Protein 6XXZ (pdb70)

Sequence (60 aa):
GEIKQQQLAEIKQQLAEIKWQLAEIKQQLAGGEIKQQLAEIKQQQLAEIKWQLAEIKQQLAG

Solvent-accessible surface area: 4832 Å² total; per-residue (Å²): 80,90,67,155,123,21,78,57,87,15,142,99,13,80,44,56,16,151,175,23,81,54,73,17,150,114,79,119,92,88,70,113,104,73,105,81,18,27,84,73,60,107,108,19,37,107,76,62,179,102,20,42,86,78,66,124,149,81,60,82

Structure (mmCIF, N/CA/C/O backbone):
data_6XXZ
#
_entry.id   6XXZ
#
_cell.length_a   47.560
_cell.length_b   50.840
_cell.length_c   43.940
_cell.angle_alpha   90.000
_cell.angle_beta   90.000
_cell.angle_gamma   90.000
#
_symmetry.space_group_name_H-M   'C 2 2 2'
#
loop_
_entity.id
_entity.type
_entity.pdbx_description
1 polymer 2-EK-4
2 non-polymer 'PROPANOIC ACID'
3 water water
#
loop_
_atom_site.group_PDB
_atom_site.id
_atom_site.type_symbol
_atom_site.label_atom_id
_atom_site.label_alt_id
_atom_site.label_comp_id
_atom_site.label_asym_id
_atom_site.label_entity_id
_atom_site.label_seq_id
_atom_site.pdbx_PDB_ins_code
_atom_site.Cartn_x
_atom_site.Cartn_y
_atom_site.Cartn_z
_atom_site.occupancy
_atom_site.B_iso_or_equiv
_atom_site.auth_seq_id
_atom_site.auth_comp_id
_atom_site.auth_asym_id
_atom_site.auth_atom_id
_atom_site.pdbx_PDB_model_num
ATOM 4 N N . GLY A 1 2 ? -16.05119 -2.39227 -6.86651 1.000 50.11913 1 GLY A N 1
ATOM 5 C CA . GLY A 1 2 ? -17.39676 -2.56040 -6.36250 1.000 32.51137 1 GLY A CA 1
ATOM 6 C C . GLY A 1 2 ? -17.46156 -3.52046 -5.19800 1.000 37.99218 1 GLY A C 1
ATOM 7 O O . GLY A 1 2 ? -16.70100 -3.37722 -4.23897 1.000 34.82966 1 GLY A O 1
ATOM 8 N N . GLU A 1 3 ? -18.34340 -4.52057 -5.30458 1.000 29.12308 2 GLU A N 1
ATOM 9 C CA . GLU A 1 3 ? -18.73667 -5.28793 -4.12406 1.000 24.33135 2 GLU A CA 1
ATOM 10 C C . GLU A 1 3 ? -17.55958 -6.02814 -3.49871 1.000 24.30159 2 GLU A C 1
ATOM 11 O O . GLU A 1 3 ? -17.43695 -6.06130 -2.27158 1.000 29.16891 2 GLU A O 1
ATOM 17 N N . ILE A 1 4 ? -16.69221 -6.64253 -4.31050 1.000 26.59232 3 ILE A N 1
ATOM 18 C CA . ILE A 1 4 ? -15.56570 -7.38251 -3.73620 1.000 20.82930 3 ILE A CA 1
ATOM 19 C C . ILE A 1 4 ? -14.66934 -6.43956 -2.94688 1.000 23.78727 3 ILE A C 1
ATOM 20 O O . ILE A 1 4 ? -14.27943 -6.72753 -1.80564 1.000 20.66576 3 ILE A O 1
ATOM 25 N N . LYS A 1 5 ? -14.33969 -5.28573 -3.53327 1.000 21.68360 4 LYS A N 1
ATOM 26 C CA 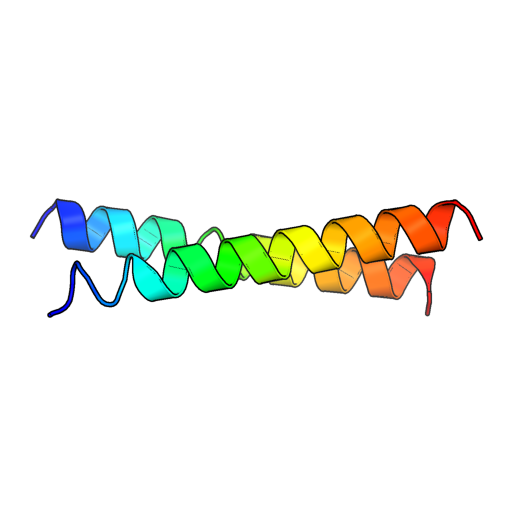. LYS A 1 5 ? -13.44325 -4.37571 -2.82830 1.000 30.52855 4 LYS A CA 1
ATOM 27 C C . LYS A 1 5 ? -14.09136 -3.77591 -1.58306 1.000 27.54109 4 LYS A C 1
ATOM 28 O O . LYS A 1 5 ? -13.39944 -3.56810 -0.57807 1.000 24.86433 4 LYS A O 1
ATOM 34 N N . GLN A 1 6 ? -15.40559 -3.51205 -1.60630 1.000 33.63368 5 GLN A N 1
ATOM 35 C CA . GLN A 1 6 ? -16.06569 -2.97730 -0.40999 1.000 31.00387 5 GLN A CA 1
ATOM 36 C C . GLN A 1 6 ? -16.15701 -4.03300 0.68735 1.000 28.30538 5 GLN A C 1
ATOM 37 O O . GLN A 1 6 ? -15.97741 -3.72514 1.87501 1.000 26.35140 5 GLN A O 1
ATOM 43 N N . GLN A 1 7 ? -16.47009 -5.27869 0.31771 1.000 20.69867 6 GLN A N 1
ATOM 44 C CA A GLN A 1 7 ? -16.50475 -6.34761 1.30935 0.613 19.95867 6 GLN A CA 1
ATOM 45 C CA B GLN A 1 7 ? -16.49989 -6.35599 1.30139 0.387 19.99239 6 GLN A CA 1
ATOM 46 C C . GLN A 1 7 ? -15.13285 -6.54710 1.94549 1.000 22.15899 6 GLN A C 1
ATOM 47 O O . GLN A 1 7 ? -15.02848 -6.73518 3.16168 1.000 19.24349 6 GLN A O 1
ATOM 58 N N . LEU A 1 8 ? -14.07040 -6.50431 1.13985 1.000 20.91449 7 LEU A N 1
ATOM 59 C CA . LEU A 1 8 ? -12.72516 -6.64076 1.69122 1.000 20.17653 7 LEU A CA 1
ATOM 60 C C . LEU A 1 8 ? -12.41184 -5.49796 2.64707 1.000 25.89147 7 LEU A C 1
ATOM 61 O O . LEU A 1 8 ? -11.82806 -5.70907 3.72156 1.000 24.64648 7 LEU A O 1
ATOM 66 N N . ALA A 1 9 ? -12.80088 -4.27943 2.27446 1.000 20.36378 8 ALA A N 1
ATOM 67 C CA . ALA A 1 9 ? -12.59950 -3.12929 3.15264 1.000 25.56285 8 ALA A CA 1
ATOM 68 C C . ALA A 1 9 ? -13.37852 -3.28547 4.45012 1.000 21.97180 8 ALA A C 1
ATOM 69 O O . ALA A 1 9 ? -12.85506 -3.01084 5.53976 1.000 20.36655 8 ALA A O 1
ATOM 71 N N . GLU A 1 10 ? -14.63850 -3.72026 4.35714 1.000 21.81337 9 GLU A N 1
ATOM 72 C CA . GLU A 1 10 ? -15.41699 -3.92629 5.57526 1.000 21.16102 9 GLU A CA 1
ATOM 73 C C . GLU A 1 10 ? -14.77345 -4.98600 6.45847 1.000 21.82716 9 GLU A C 1
ATOM 74 O O . GLU A 1 10 ? -14.71423 -4.83029 7.68630 1.000 18.92138 9 GLU A O 1
ATOM 80 N N . ILE A 1 11 ? -14.27410 -6.06499 5.85226 1.000 16.08527 10 ILE A N 1
ATOM 81 C CA . ILE A 1 11 ? -13.64226 -7.12877 6.63221 1.000 17.28648 10 ILE A CA 1
ATOM 82 C C . ILE A 1 11 ? -12.41014 -6.59252 7.34204 1.000 17.07889 10 ILE A C 1
ATOM 83 O O . ILE A 1 11 ? -12.19398 -6.85266 8.53376 1.000 14.28187 10 ILE A O 1
ATOM 88 N N . LYS A 1 12 ? -11.58434 -5.82964 6.62806 1.000 17.00475 11 LYS A N 1
ATOM 89 C CA . LYS A 1 12 ? -10.37594 -5.30064 7.25414 1.000 21.72059 11 LYS A CA 1
ATOM 90 C C . LYS A 1 12 ? -10.71609 -4.36959 8.40882 1.000 17.09644 11 LYS A C 1
ATOM 91 O O . LYS A 1 12 ? -10.02577 -4.36771 9.43906 1.000 17.98942 11 LYS A O 1
ATOM 97 N N . GLN A 1 13 ? -11.78421 -3.58098 8.26887 1.000 16.17060 12 GLN A N 1
ATOM 98 C CA . GLN A 1 13 ? -12.21728 -2.72652 9.37878 1.000 22.50611 12 GLN A CA 1
ATOM 99 C C . GLN A 1 13 ? -12.68890 -3.55792 10.57235 1.000 20.92926 12 GLN A C 1
ATOM 100 O O . GLN A 1 13 ? -12.37399 -3.24370 11.73165 1.000 17.57688 12 GLN A O 1
ATOM 106 N N . GLN A 1 14 ? -13.44636 -4.62503 10.31258 1.000 13.67332 13 GLN A N 1
ATOM 107 C CA . GLN A 1 14 ? -13.88147 -5.49608 11.40131 1.000 14.02086 13 GLN A CA 1
ATOM 108 C C . GLN A 1 14 ? -12.69582 -6.13453 12.10778 1.000 16.81981 13 GLN A C 1
ATOM 109 O O . GLN A 1 14 ? -12.68275 -6.23918 13.33713 1.000 12.94786 13 GLN A O 1
ATOM 115 N N . LEU A 1 15 ? -11.69614 -6.58701 11.34678 1.000 13.54489 14 LEU A N 1
ATOM 116 C CA . LEU A 1 15 ? -10.52556 -7.18755 11.97605 1.000 13.36279 14 LEU A CA 1
ATOM 117 C C . LEU A 1 15 ? -9.80420 -6.17996 12.86668 1.000 17.19005 14 LEU A C 1
ATOM 118 O O . LEU A 1 15 ? -9.33590 -6.52546 13.96246 1.000 14.59975 14 LEU A O 1
ATOM 123 N N . ALA A 1 16 ? -9.69365 -4.93194 12.40854 1.000 14.08501 15 ALA A N 1
ATOM 124 C CA . ALA A 1 16 ? -9.08016 -3.89050 13.22948 1.000 17.28592 15 ALA A CA 1
ATOM 125 C C . ALA A 1 16 ? -9.84747 -3.70623 14.52803 1.000 16.61867 15 ALA A C 1
ATOM 126 O O . ALA A 1 16 ? -9.25570 -3.61887 15.61384 1.000 15.84647 15 ALA A O 1
ATOM 128 N N . GLU A 1 17 ? -11.17484 -3.64064 14.43299 1.000 14.40289 16 GLU A N 1
ATOM 129 C CA . GLU A 1 17 ? -11.99389 -3.43963 15.62474 1.000 17.86050 16 GLU A CA 1
ATOM 130 C C . GLU A 1 17 ? -11.86783 -4.61550 16.58976 1.000 17.74602 16 GLU A C 1
ATOM 131 O O . GLU A 1 17 ? -11.82738 -4.42620 17.81599 1.000 18.72254 16 GLU A O 1
ATOM 137 N N . ILE A 1 18 ? -11.78126 -5.83589 16.05528 1.000 12.50090 17 ILE A N 1
ATOM 138 C CA . ILE A 1 18 ? -11.59217 -7.01799 16.90101 1.000 10.82901 17 ILE A CA 1
ATOM 139 C C . ILE A 1 18 ? -10.24532 -6.96226 17.60519 1.000 12.50708 17 ILE A C 1
ATOM 140 O O . ILE A 1 18 ? -10.13495 -7.27683 18.80269 1.000 12.51318 17 ILE A O 1
ATOM 145 N N . LYS A 1 19 ? -9.20212 -6.54184 16.89121 1.000 14.34194 18 LYS A N 1
ATOM 146 C CA . LYS A 1 19 ? -7.89232 -6.42189 17.52514 1.000 14.64922 18 LYS A CA 1
ATOM 147 C C . LYS A 1 19 ? -7.91252 -5.40038 18.65768 1.000 11.99831 18 LYS A C 1
ATOM 148 O O . LYS A 1 19 ? -7.27318 -5.60757 19.69967 1.000 13.87136 18 LYS A O 1
ATOM 154 N N . TRP A 1 20 ? -8.63502 -4.28804 18.48128 1.000 13.03870 19 TRP A N 1
ATOM 155 C CA . TRP A 1 20 ? -8.75746 -3.32432 19.57888 1.000 13.82024 19 TRP A CA 1
ATOM 156 C C . TRP A 1 20 ? -9.47712 -3.93968 20.76895 1.000 17.54534 19 TRP A C 1
ATOM 157 O O . TRP A 1 20 ? -9.05364 -3.77520 21.92161 1.000 13.17318 19 TRP A O 1
ATOM 168 N N . GLN A 1 21 ? -10.58426 -4.63042 20.51010 1.000 10.81467 20 GLN A N 1
ATOM 169 C CA . GLN A 1 21 ? -11.33601 -5.26067 21.59281 1.000 13.42991 20 GLN A CA 1
ATOM 170 C C . GLN A 1 21 ? -10.46343 -6.22989 22.38037 1.000 16.63494 20 GLN A C 1
ATOM 171 O O . GLN A 1 21 ? -10.50201 -6.25379 23.61896 1.000 12.42270 20 GLN A O 1
ATOM 177 N N . LEU A 1 22 ? -9.65877 -7.02885 21.68261 1.000 11.44680 21 LEU A N 1
ATOM 178 C CA . LEU A 1 22 ? -8.77986 -7.98052 22.36310 1.000 14.94720 21 LEU A CA 1
ATOM 179 C C . LEU A 1 22 ? -7.71902 -7.26899 23.19970 1.000 15.30234 21 LEU A C 1
ATOM 180 O O . LEU A 1 22 ? -7.40576 -7.69895 24.32178 1.000 13.44735 21 LEU A O 1
ATOM 185 N N . ALA A 1 23 ? -7.14713 -6.18413 22.67512 1.000 14.29081 22 ALA A N 1
ATOM 186 C CA . ALA A 1 23 ? -6.17755 -5.41732 23.45725 1.000 13.28441 22 ALA A CA 1
ATOM 187 C C . ALA A 1 23 ? -6.82893 -4.81547 24.69409 1.000 19.87820 22 ALA A C 1
ATOM 188 O O . ALA A 1 23 ? -6.22474 -4.77972 25.77704 1.000 15.55330 22 ALA A O 1
ATOM 190 N N . GLU A 1 24 ? -8.06813 -4.34234 24.55393 1.000 12.05882 23 GLU A N 1
ATOM 191 C CA . GLU A 1 24 ? -8.79215 -3.79538 25.70635 1.000 14.55589 23 GLU A CA 1
ATOM 192 C C . GLU A 1 24 ? -9.05567 -4.86339 26.75881 1.000 14.29680 23 GLU A C 1
ATOM 193 O O . GLU A 1 24 ? -8.89219 -4.61443 27.96561 1.000 14.83319 23 GLU A O 1
ATOM 199 N N . ILE A 1 25 ? -9.46697 -6.05666 26.32235 1.000 13.00894 24 ILE A N 1
ATOM 200 C CA . ILE A 1 25 ? -9.7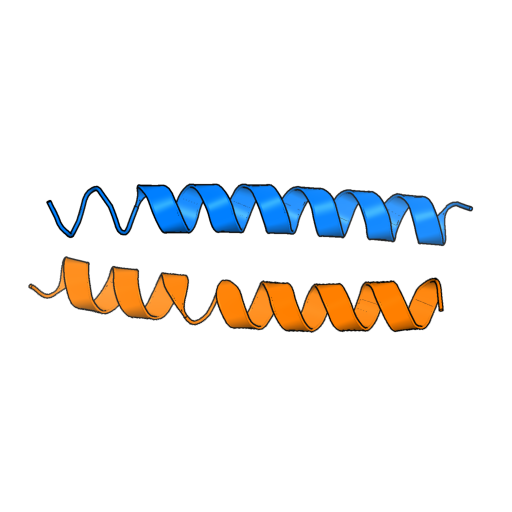1461 -7.16011 27.25060 1.000 11.77357 24 ILE A CA 1
ATOM 201 C C . ILE A 1 25 ? -8.42895 -7.53826 27.97473 1.000 13.83424 24 ILE A C 1
ATOM 202 O O . ILE A 1 25 ? -8.40516 -7.69492 29.20687 1.000 14.94993 24 ILE A O 1
ATOM 207 N N . LYS A 1 26 ? -7.33113 -7.66865 27.22975 1.000 11.69095 25 LYS A N 1
ATOM 208 C CA . LYS A 1 26 ? -6.03599 -7.92175 27.85895 1.000 12.52980 25 LYS A CA 1
ATOM 209 C C . LYS A 1 26 ? -5.71276 -6.88317 28.92673 1.000 18.92830 25 LYS A C 1
ATOM 210 O O . LYS A 1 26 ? -5.27938 -7.22421 30.03925 1.000 18.67669 25 LYS A O 1
ATOM 216 N N . GLN A 1 27 ? -5.91682 -5.60281 28.61517 1.000 16.98587 26 GLN A N 1
ATOM 217 C CA . GLN A 1 27 ? -5.59826 -4.56896 29.59858 1.000 19.05924 26 GLN A CA 1
ATOM 218 C C . GLN A 1 27 ? -6.52461 -4.65421 30.80502 1.000 20.20319 26 GLN A C 1
ATOM 219 O O . GLN A 1 27 ? -6.09045 -4.43915 31.94759 1.000 21.73655 26 GLN A O 1
ATOM 225 N N . GLN A 1 28 ? -7.80116 -4.97507 30.57638 1.000 16.01939 27 GLN A N 1
ATOM 226 C CA . GLN A 1 28 ? -8.73001 -5.16364 31.68936 1.000 17.17815 27 GLN A CA 1
ATOM 227 C C . GLN A 1 28 ? -8.27561 -6.29078 32.60511 1.000 17.54900 27 GLN A C 1
ATOM 228 O O . GLN A 1 28 ? -8.31815 -6.15647 33.83785 1.000 20.87012 27 GLN A O 1
ATOM 234 N N . LEU A 1 29 ? -7.82874 -7.40915 32.02809 1.000 15.65372 28 LEU A N 1
ATOM 235 C CA . LEU A 1 29 ? -7.34405 -8.51595 32.85096 1.000 14.72330 28 LEU A CA 1
ATOM 236 C C . LEU A 1 29 ? -6.07266 -8.15053 33.60753 1.000 27.96701 28 LEU A C 1
ATOM 237 O O . LEU A 1 29 ? -5.85499 -8.63552 34.72632 1.000 20.57237 28 LEU A O 1
ATOM 242 N N . ALA A 1 30 ? -5.23156 -7.29056 33.03172 1.000 21.51761 29 ALA A N 1
ATOM 243 C CA . ALA A 1 30 ? -4.00549 -6.86199 33.70185 1.000 24.71351 29 ALA A CA 1
ATOM 244 C C . ALA A 1 30 ? -4.24157 -5.76582 34.73114 1.000 28.32079 29 ALA A C 1
ATOM 245 O O . ALA A 1 30 ? -3.34588 -5.49046 35.54304 1.000 37.95644 29 ALA A O 1
ATOM 247 N N . GLY A 1 31 ? -5.41535 -5.14814 34.73364 1.000 29.75633 30 GLY A N 1
ATOM 248 C CA . GLY A 1 31 ? -5.75080 -4.15767 35.74052 1.000 38.89821 30 GLY A CA 1
ATOM 249 C C . GLY A 1 31 ? -5.02363 -2.84335 35.53818 1.000 58.73266 30 GLY A C 1
ATOM 250 O O . GLY A 1 31 ? -5.61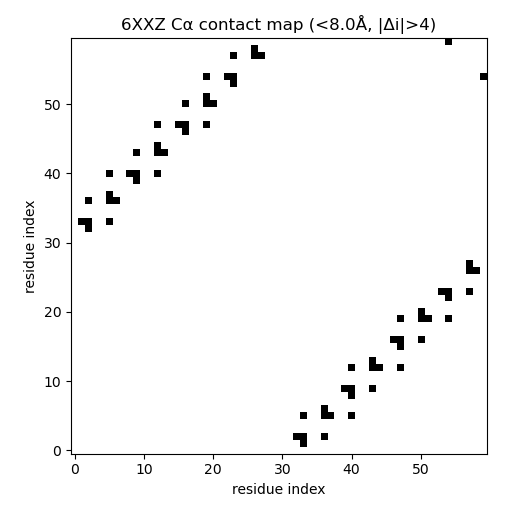758 -1.85936 35.09530 1.000 75.20874 30 GLY A O 1
ATOM 254 N N . GLY B 1 2 ? -19.02906 -13.94041 -8.56207 1.000 34.90711 1 GLY B N 1
ATOM 255 C CA . GLY B 1 2 ? -20.12073 -14.23013 -7.64268 1.000 32.12415 1 GLY B CA 1
ATOM 256 C C . GLY B 1 2 ? -19.80453 -15.10576 -6.43418 1.000 29.88056 1 GLY B C 1
ATOM 257 O O . GLY B 1 2 ? -20.22883 -14.78856 -5.31212 1.000 30.58175 1 GLY B O 1
ATOM 258 N N . GLU B 1 3 ? -19.03855 -16.18541 -6.63916 1.000 24.34650 2 GLU B N 1
ATOM 259 C CA . GLU B 1 3 ? -18.66281 -17.05335 -5.51863 1.000 27.00114 2 GLU B CA 1
ATOM 260 C C . GLU B 1 3 ? -17.83869 -16.30302 -4.47050 1.000 27.83954 2 GLU B C 1
ATOM 261 O O . GLU B 1 3 ? -18.11075 -16.40133 -3.26085 1.000 24.89397 2 GLU B O 1
ATOM 267 N N . ILE B 1 4 ? -16.81645 -15.55465 -4.90777 1.000 21.84483 3 ILE B N 1
ATOM 268 C CA . ILE B 1 4 ? -16.01521 -14.76609 -3.96078 1.000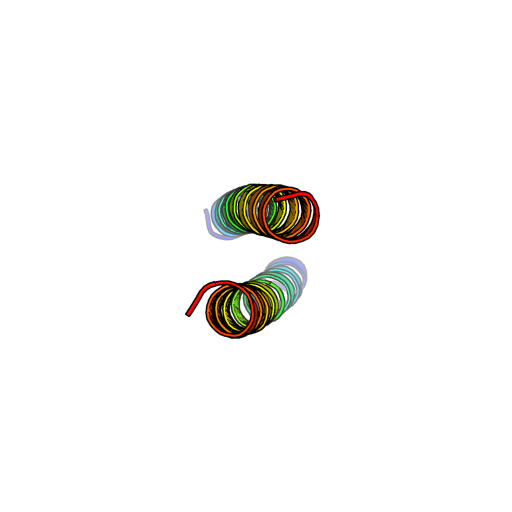 20.29266 3 ILE B CA 1
ATOM 269 C C . ILE B 1 4 ? -16.92130 -13.86127 -3.13715 1.000 19.25743 3 ILE B C 1
ATOM 270 O O . ILE B 1 4 ? -16.82722 -13.80445 -1.90232 1.000 19.08590 3 ILE B O 1
ATOM 275 N N . LYS B 1 5 ? -17.83387 -13.15643 -3.80816 1.000 20.37322 4 LYS B N 1
ATOM 276 C CA . LYS B 1 5 ? -18.75014 -12.26338 -3.10344 1.000 20.37040 4 LYS B CA 1
ATOM 277 C C . LYS B 1 5 ? -19.54016 -13.00436 -2.03589 1.000 20.24340 4 LYS B C 1
ATOM 278 O O . LYS B 1 5 ? -19.74221 -12.48441 -0.92975 1.000 23.18609 4 LYS B O 1
ATOM 284 N N . GLN B 1 6 ? -19.97469 -14.23013 -2.32738 1.000 21.53869 5 GLN B N 1
ATOM 285 C CA . GLN B 1 6 ? -20.75643 -14.95247 -1.33067 1.000 27.88678 5 GLN B CA 1
ATOM 286 C C . GLN B 1 6 ? -19.89413 -15.36248 -0.14296 1.000 21.39252 5 GLN B C 1
ATOM 287 O O . GLN B 1 6 ? -20.32505 -15.24315 1.01235 1.000 23.43509 5 GLN B O 1
ATOM 293 N N . GLN B 1 7 ? -18.66120 -15.80754 -0.39916 1.000 18.39614 6 GLN B N 1
ATOM 294 C CA . GLN B 1 7 ? -17.75066 -16.16720 0.68802 1.000 19.25489 6 GLN B CA 1
ATOM 295 C C . GLN B 1 7 ? -17.34115 -14.95118 1.51174 1.000 18.31544 6 GLN B C 1
ATOM 296 O O . GLN B 1 7 ? -17.24783 -15.02760 2.74722 1.000 16.97941 6 GLN B O 1
ATOM 302 N N . LEU B 1 8 ? -17.07097 -13.81904 0.86151 1.000 16.10757 7 LEU B N 1
ATOM 303 C CA . LEU B 1 8 ? -16.71219 -12.63218 1.63750 1.000 18.03087 7 LEU B CA 1
ATOM 304 C C . LEU B 1 8 ? -17.87492 -12.17072 2.51322 1.000 19.18930 7 LEU B C 1
ATOM 305 O O . LEU B 1 8 ? -17.67101 -11.73664 3.66070 1.000 19.50516 7 LEU B O 1
ATOM 310 N N . ALA B 1 9 ? -19.10261 -12.26978 1.99704 1.000 18.05246 8 ALA B N 1
ATOM 311 C CA . ALA B 1 9 ? -20.27366 -11.93367 2.80055 1.000 20.49438 8 ALA B CA 1
ATOM 312 C C . ALA B 1 9 ? -20.38583 -12.83227 4.02658 1.000 22.89579 8 ALA B C 1
ATOM 313 O O . ALA B 1 9 ? -20.74648 -12.36612 5.11574 1.000 21.79824 8 ALA B O 1
ATOM 315 N N . GLU B 1 10 ? -20.10519 -14.13019 3.86858 1.000 19.40991 9 GLU B N 1
ATOM 316 C CA . GLU B 1 10 ? -20.13286 -15.03262 5.01817 1.000 19.44500 9 GLU B CA 1
ATOM 317 C C . GLU B 1 10 ? -19.03884 -14.68698 6.01994 1.000 19.69464 9 GLU B C 1
ATOM 318 O O . GLU B 1 10 ? -19.24905 -14.78491 7.23819 1.000 19.95317 9 GLU B O 1
ATOM 324 N N . ILE B 1 11 ? -17.86175 -14.29066 5.52723 1.000 15.88099 10 ILE B N 1
ATOM 325 C CA . ILE B 1 11 ? -16.75813 -13.91247 6.41227 1.000 14.64239 10 ILE B CA 1
ATOM 326 C C . ILE B 1 11 ? -17.12134 -12.67073 7.21862 1.000 16.58312 10 ILE B C 1
ATOM 327 O O . ILE B 1 11 ? -16.88818 -12.59976 8.43481 1.000 16.58865 10 ILE B O 1
ATOM 332 N N . LYS B 1 12 ? -17.68918 -11.66933 6.55135 1.000 16.41479 11 LYS B N 1
ATOM 333 C CA . LYS B 1 12 ? -18.13974 -10.47147 7.24845 1.000 16.11259 11 LYS B CA 1
ATOM 334 C C . LYS B 1 12 ? -19.15683 -10.81220 8.33507 1.000 15.81212 11 LYS B C 1
ATOM 335 O O . LYS B 1 12 ? -19.07916 -10.28918 9.45557 1.000 19.09692 11 LYS B O 1
ATOM 341 N N . GLN B 1 13 ? -20.09892 -11.70906 8.03436 1.000 15.36041 12 GLN B N 1
ATOM 342 C CA . GLN B 1 13 ? -21.11805 -12.08275 9.01657 1.000 21.69102 12 GLN B CA 1
ATOM 343 C C . GLN B 1 13 ? -20.49702 -12.75870 10.23407 1.000 20.07361 12 GLN B C 1
ATOM 344 O O . GLN B 1 13 ? -20.88331 -12.46824 11.37327 1.000 21.06112 12 GLN B O 1
ATOM 350 N N . GLN B 1 14 ? -19.53729 -13.66443 10.01407 1.000 14.13949 13 GLN B N 1
ATOM 351 C CA A GLN B 1 14 ? -18.86716 -14.31697 11.13688 0.530 15.14230 13 GLN B CA 1
ATOM 352 C CA B GLN B 1 14 ? -18.86716 -14.31622 11.13631 0.470 15.19986 13 GLN B CA 1
ATOM 353 C C . GLN B 1 14 ? -18.07953 -13.31245 11.97003 1.000 16.56947 13 GLN B C 1
ATOM 354 O O . GLN B 1 14 ? -18.06877 -13.38893 13.21162 1.000 16.39605 13 GLN B O 1
ATOM 365 N N . LEU B 1 15 ? -17.41088 -12.36252 11.31442 1.000 14.03524 14 LEU B N 1
ATOM 366 C CA . LEU B 1 15 ? -16.66033 -11.35108 12.05037 1.000 18.46984 14 LEU B CA 1
ATOM 367 C C . LEU B 1 15 ? -17.58258 -10.45681 12.87367 1.000 17.58046 14 LEU B C 1
AT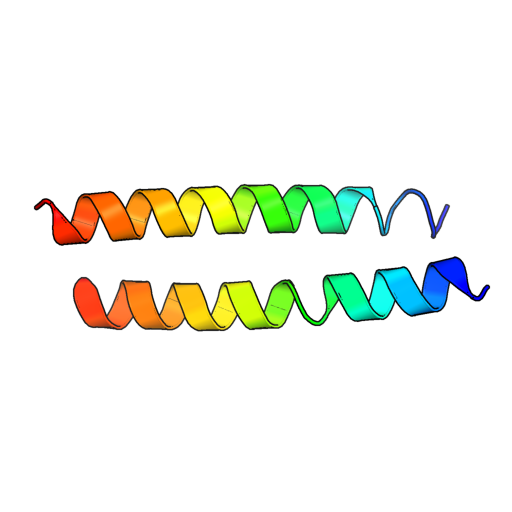OM 368 O O . LEU B 1 15 ? -17.24533 -10.07854 14.00745 1.000 16.56786 14 LEU B O 1
ATOM 373 N N . ALA B 1 16 ? -18.75135 -10.11287 12.33092 1.000 14.67475 15 ALA B N 1
ATOM 374 C CA . ALA B 1 16 ? -19.71708 -9.34156 13.10619 1.000 15.29681 15 ALA B CA 1
ATOM 375 C C . ALA B 1 16 ? -20.12964 -10.10173 14.36184 1.000 17.93876 15 ALA B C 1
ATOM 376 O O . ALA B 1 16 ? -20.22612 -9.51902 15.45124 1.000 20.00508 15 ALA B O 1
ATOM 378 N 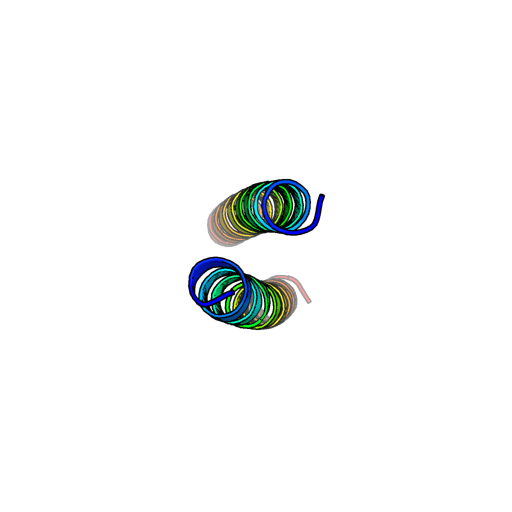N . GLU B 1 17 ? -20.34620 -11.41503 14.23170 1.000 15.62109 16 GLU B N 1
ATOM 379 C CA . GLU B 1 17 ? -20.71369 -12.23359 15.38294 1.000 19.16388 16 GLU B CA 1
ATOM 380 C C . GLU B 1 17 ? -19.57741 -12.30225 16.39589 1.000 19.33155 16 GLU B C 1
ATOM 381 O O . GLU B 1 17 ? -19.81290 -12.24022 17.60863 1.000 15.98300 16 GLU B O 1
ATOM 387 N N . ILE B 1 18 ? -18.33906 -12.40333 15.91504 1.000 14.02652 17 ILE B N 1
ATOM 388 C CA . ILE B 1 18 ? -17.18205 -12.38741 16.80589 1.000 16.03524 17 ILE B CA 1
ATOM 389 C C . ILE B 1 18 ? -17.10478 -11.06853 17.57728 1.000 13.22026 17 ILE B C 1
ATOM 390 O O . ILE B 1 18 ? -16.88871 -11.05737 18.80279 1.000 12.52289 17 ILE B O 1
ATOM 395 N N . LYS B 1 19 ? -17.32854 -9.94582 16.88664 1.000 12.92969 18 LYS B N 1
ATOM 396 C CA . LYS B 1 19 ? -17.32475 -8.63297 17.53337 1.000 13.36677 18 LYS B CA 1
ATOM 397 C C . LYS B 1 19 ? -18.33285 -8.56942 18.66992 1.000 16.24886 18 LYS B C 1
ATOM 398 O O . LYS B 1 19 ? -18.03063 -8.07486 19.76815 1.000 15.01138 18 LYS B O 1
ATOM 404 N N . TRP B 1 20 ? -19.54664 -9.05120 18.41645 1.000 13.11135 19 TRP B N 1
ATOM 405 C CA . TRP B 1 20 ? -20.57184 -9.06073 19.45570 1.000 17.17250 19 TRP B CA 1
ATOM 406 C C . TRP B 1 20 ? -20.15049 -9.91448 20.64541 1.000 15.36354 19 TRP B C 1
ATOM 407 O O . TRP B 1 20 ? -20.36916 -9.53350 21.80294 1.000 18.43965 19 TRP B O 1
ATOM 418 N N . GLN B 1 21 ? -19.56642 -11.08464 20.38353 1.000 12.70616 20 GLN B N 1
ATOM 419 C CA . GLN B 1 21 ? -19.14446 -11.95331 21.47771 1.000 13.15926 20 GLN B CA 1
ATOM 420 C C . GLN B 1 21 ? -18.05575 -11.28996 22.30126 1.000 13.23304 20 GLN B C 1
ATOM 421 O O . GLN B 1 21 ? -18.04564 -11.39499 23.54005 1.000 14.50084 20 GLN B O 1
ATOM 427 N N . LEU B 1 22 ? -17.14090 -10.58150 21.63867 1.000 11.93522 21 LEU B N 1
ATOM 428 C CA . LEU B 1 22 ? -16.07424 -9.90215 22.37170 1.000 14.23894 21 LEU B CA 1
ATOM 429 C C . LEU B 1 22 ? -16.60654 -8.70732 23.15737 1.000 15.69984 21 LEU B C 1
ATOM 430 O O . LEU B 1 22 ? -16.13598 -8.43517 24.27058 1.000 16.04441 21 LEU B O 1
ATOM 435 N N . ALA B 1 23 ? -17.57469 -7.97037 22.59618 1.000 15.58590 22 ALA B N 1
ATOM 436 C CA . ALA B 1 23 ? -18.22399 -6.90257 23.36088 1.000 13.01507 22 ALA B CA 1
ATOM 437 C C . ALA B 1 23 ? -18.87740 -7.45043 24.61942 1.000 15.66084 22 ALA B C 1
ATOM 438 O O . ALA B 1 23 ? -18.83185 -6.81788 25.68417 1.000 19.74988 22 ALA B O 1
ATOM 440 N N . GLU B 1 24 ? -19.48383 -8.63420 24.52596 1.000 15.14801 23 GLU B N 1
ATOM 441 C CA . GLU B 1 24 ? -20.09433 -9.22748 25.71385 1.000 14.77095 23 GLU B CA 1
ATOM 442 C C . GLU B 1 24 ? -19.05226 -9.60899 26.75298 1.000 17.28301 23 GLU B C 1
ATOM 443 O O . GLU B 1 24 ? -19.26243 -9.40699 27.95721 1.000 18.54928 23 GLU B O 1
ATOM 449 N N . ILE B 1 25 ? -17.94481 -10.20733 26.31298 1.000 15.26397 24 ILE B N 1
ATOM 450 C CA . ILE B 1 25 ? -16.90046 -10.60540 27.25101 1.000 17.89980 24 ILE B CA 1
ATOM 451 C C . ILE B 1 25 ? -16.30493 -9.37651 27.92364 1.000 17.57345 24 ILE B C 1
ATOM 452 O O . ILE B 1 25 ? -16.06704 -9.36231 29.14055 1.000 17.99021 24 ILE B O 1
ATOM 457 N N . LYS B 1 26 ? -16.05485 -8.32348 27.13883 1.000 17.82314 25 LYS B N 1
ATOM 458 C CA . LYS B 1 26 ? -15.57529 -7.06910 27.71113 1.000 22.19448 25 LYS B CA 1
ATOM 459 C C . LYS B 1 26 ? -16.50664 -6.56609 28.79518 1.000 20.18646 25 LYS B C 1
ATOM 460 O O . LYS B 1 26 ? -16.05562 -6.11812 29.85698 1.000 19.58058 25 LYS B O 1
ATOM 466 N N . GLN B 1 27 ? -17.81010 -6.61668 28.53809 1.000 16.53519 26 GLN B N 1
ATOM 467 C CA . GLN B 1 27 ? -18.76825 -6.09895 29.50856 1.000 19.62227 26 GLN B CA 1
ATOM 468 C C . GLN B 1 27 ? -18.81886 -6.97723 30.74966 1.000 19.23575 26 GLN B C 1
ATOM 469 O O . GLN B 1 27 ? -19.00330 -6.46994 31.86446 1.000 18.41530 26 GLN B O 1
ATOM 475 N N . GLN B 1 28 ? -18.65955 -8.29389 30.58577 1.000 16.41114 27 GLN B N 1
ATOM 476 C CA . GLN B 1 28 ? -18.63714 -9.17293 31.75361 1.000 23.20581 27 GLN B CA 1
ATOM 477 C C . GLN B 1 28 ? -17.47740 -8.82731 32.67257 1.000 22.07269 27 GLN B C 1
ATOM 478 O O . GLN B 1 28 ? -17.63483 -8.78072 33.89820 1.000 28.36778 27 GLN B O 1
ATOM 484 N N . LEU B 1 29 ? -16.30490 -8.57299 32.09690 1.000 21.87898 28 LEU B N 1
ATOM 485 C CA . LEU B 1 29 ? -15.12538 -8.32524 32.91377 1.000 23.62396 28 LEU B CA 1
ATOM 486 C C . LEU B 1 29 ? -15.13569 -6.92864 33.51336 1.000 32.95531 28 LEU B C 1
ATOM 487 O O . LEU B 1 29 ? -14.68728 -6.73780 34.64924 1.000 37.89765 28 LEU B O 1
ATOM 492 N N . ALA B 1 30 ? -15.63173 -5.94038 32.77005 1.000 25.31540 29 ALA B N 1
ATOM 493 C CA . ALA B 1 30 ? -15.54838 -4.55062 33.20091 1.000 29.41072 29 ALA B CA 1
ATOM 494 C C . ALA B 1 30 ? -16.84176 -4.00347 33.78731 1.000 28.35933 29 ALA B C 1
ATOM 495 O O . ALA B 1 30 ? -16.80652 -2.95756 34.44247 1.000 35.05484 29 ALA B O 1
ATOM 497 N N . GLY B 1 31 ? -17.97185 -4.66843 33.57264 1.000 25.15550 30 GLY B N 1
ATOM 498 C CA . GLY B 1 31 ? -19.25410 -4.12921 33.98079 1.000 25.41208 30 GLY B CA 1
ATOM 499 C C . GLY B 1 31 ? -19.52486 -4.32691 35.45751 1.000 31.32008 30 GLY B C 1
ATOM 500 O O .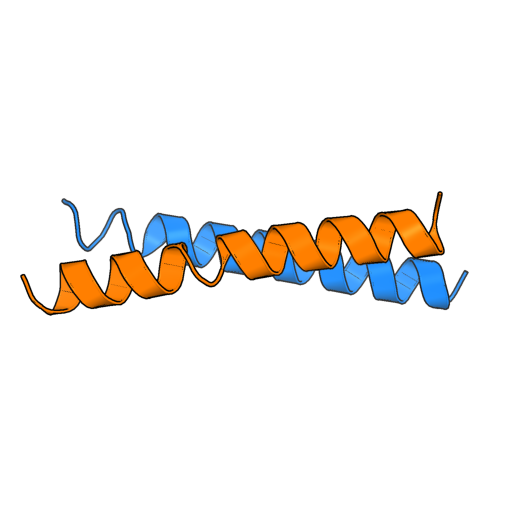 GLY B 1 31 ? -19.22738 -5.39397 35.98426 1.000 35.66229 30 GLY B O 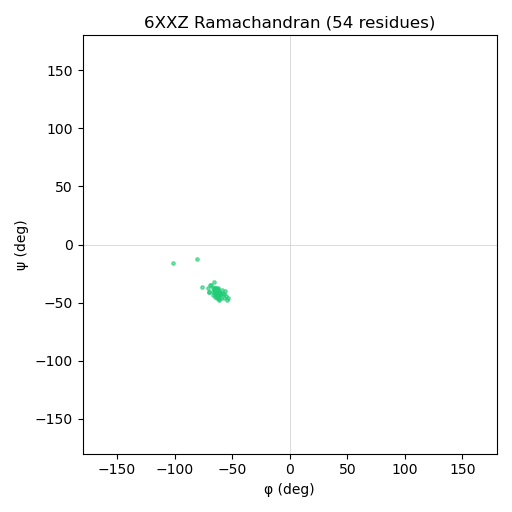1
#

B-factor: mean 28.34, std 16.26, range [9.44, 92.73]

Radius of gyration: 14.0 Å; Cα contacts (8 Å, |Δi|>4): 35; chains: 2; bounding box: 17×14×43 Å

Secondary structure (DSSP, 8-state):
-HHHHHHHHHHHHHHHHHHHHHHHHHHHH-/-HHHHHHHHHHHHHHHHHHHHHHHHHHHH-

Foldseek 3Di:
DVVVVVVVVVVVVVVVVVVVVVVVVVVVVD/DVVVVVVVVVVVVVVVVVVVVVVVVVVVVD